Protein AF-A0A438HRT1-F1 (afdb_monomer_lite)

Foldseek 3Di:
DPPDDPPPPPPPDDPVCPVVSVVVVCVVCVVVVNVLVVDPPNDDPPDPDDPPPDD

InterPro domains:
  IPR025314 Domain of unknown function DUF4219 [PF13961] (13-39)

Structure (mmCIF, N/CA/C/O backbone):
data_AF-A0A438HRT1-F1
#
_entry.id   AF-A0A438HRT1-F1
#
loop_
_atom_site.group_PDB
_atom_site.id
_atom_site.type_symbol
_atom_site.label_atom_id
_atom_site.label_alt_id
_atom_site.label_comp_id
_atom_site.label_asym_id
_atom_site.label_entity_id
_atom_site.label_seq_id
_atom_site.pdbx_PDB_ins_code
_atom_site.Cartn_x
_atom_site.Cartn_y
_atom_site.Cartn_z
_atom_site.occupancy
_atom_site.B_iso_or_equiv
_atom_site.auth_seq_id
_atom_site.auth_comp_id
_atom_site.auth_asym_id
_atom_site.auth_atom_id
_atom_site.pdbx_PDB_model_num
ATOM 1 N N . MET A 1 1 ? -20.000 5.123 -24.923 1.00 46.53 1 MET A N 1
ATOM 2 C CA . MET A 1 1 ? -20.170 4.423 -23.635 1.00 46.53 1 MET A CA 1
ATOM 3 C C . MET A 1 1 ? -19.147 3.317 -23.633 1.00 46.53 1 MET A C 1
ATOM 5 O O . MET A 1 1 ? -19.404 2.267 -24.196 1.00 46.53 1 MET A O 1
ATOM 9 N N . GLU A 1 2 ? -17.955 3.603 -23.126 1.00 44.44 2 GLU A N 1
ATOM 10 C CA . GLU A 1 2 ? -16.911 2.587 -22.983 1.00 44.44 2 GLU A CA 1
ATOM 11 C C . GLU A 1 2 ? -16.867 2.230 -21.502 1.00 44.44 2 GLU A C 1
ATOM 13 O O . GLU A 1 2 ? -15.995 2.637 -20.745 1.00 44.44 2 GLU A O 1
ATOM 18 N N . GLU A 1 3 ? -17.931 1.563 -21.063 1.00 48.50 3 GLU A N 1
ATOM 19 C CA . GLU A 1 3 ? -18.022 0.978 -19.733 1.00 48.50 3 GLU A CA 1
ATOM 20 C C . GLU A 1 3 ? -17.375 -0.409 -19.818 1.00 48.50 3 GLU A C 1
ATOM 22 O O . GLU A 1 3 ? -18.039 -1.429 -19.971 1.00 48.50 3 GLU A O 1
ATOM 27 N N . SER A 1 4 ? -16.047 -0.453 -19.900 1.00 54.22 4 SER A N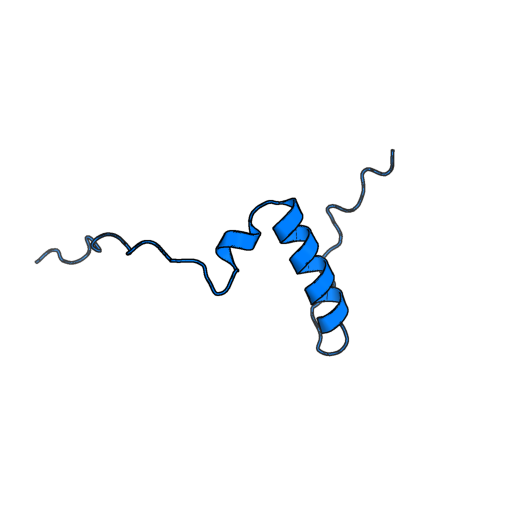 1
ATOM 28 C CA . SER A 1 4 ? -15.291 -1.709 -19.909 1.00 54.22 4 SER A CA 1
ATOM 29 C C . SER A 1 4 ? -13.839 -1.458 -19.542 1.00 54.22 4 SER A C 1
ATOM 31 O O . SER A 1 4 ? -12.967 -1.427 -20.401 1.00 54.22 4 SER A O 1
ATOM 33 N N . SER A 1 5 ? -13.554 -1.314 -18.248 1.00 54.94 5 SER A N 1
ATOM 34 C CA . SER A 1 5 ? -12.240 -1.737 -17.744 1.00 54.94 5 SER A CA 1
ATOM 35 C C . SER A 1 5 ? -12.197 -2.071 -16.251 1.00 54.94 5 SER A C 1
ATOM 37 O O . SER A 1 5 ? -11.104 -2.181 -15.702 1.00 54.94 5 SER A O 1
ATOM 39 N N . LEU A 1 6 ? -13.334 -2.301 -15.579 1.00 52.66 6 LEU A N 1
ATOM 40 C CA . LEU A 1 6 ? -13.305 -2.856 -14.214 1.00 52.66 6 LEU A CA 1
ATOM 41 C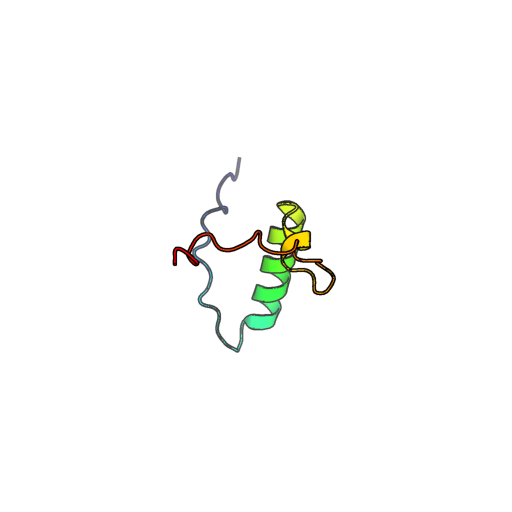 C . LEU A 1 6 ? -12.919 -4.350 -14.194 1.00 52.66 6 LEU A C 1
ATOM 43 O O . LEU A 1 6 ? -12.887 -4.977 -13.142 1.00 52.66 6 LEU A O 1
ATOM 47 N N . THR A 1 7 ? -12.603 -4.928 -15.358 1.00 50.72 7 THR A N 1
ATOM 48 C CA . THR A 1 7 ? -12.109 -6.301 -15.516 1.00 50.72 7 THR A CA 1
ATOM 49 C C . THR A 1 7 ? -10.824 -6.325 -16.347 1.00 50.72 7 THR A C 1
ATOM 51 O O . THR A 1 7 ? -10.663 -7.129 -17.259 1.00 50.72 7 THR A O 1
ATOM 54 N N . VAL A 1 8 ? -9.874 -5.433 -16.048 1.00 58.44 8 VAL A N 1
ATOM 55 C CA . VAL A 1 8 ? -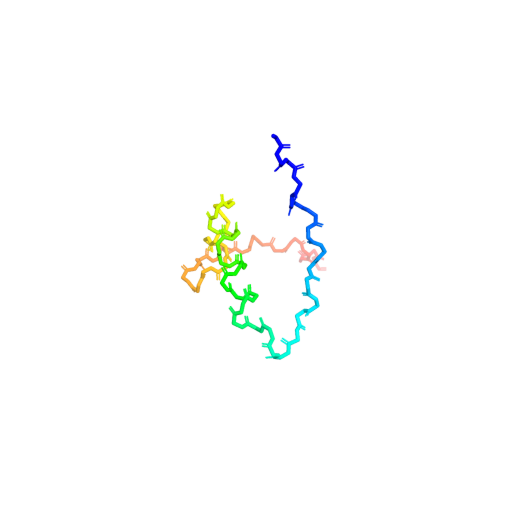8.466 -5.769 -16.289 1.00 58.44 8 VAL A CA 1
ATOM 56 C C . VAL A 1 8 ? -8.142 -6.860 -15.277 1.00 58.44 8 VAL A C 1
ATOM 58 O O . VAL A 1 8 ? -8.096 -6.605 -14.075 1.00 58.44 8 VAL A O 1
ATOM 61 N N . ALA A 1 9 ? -7.991 -8.103 -15.747 1.00 55.16 9 ALA A N 1
ATOM 62 C CA . ALA A 1 9 ? -7.318 -9.117 -14.945 1.00 55.16 9 ALA A CA 1
ATOM 63 C C . ALA A 1 9 ? -6.006 -8.484 -14.457 1.00 55.16 9 ALA A C 1
ATOM 65 O O . ALA A 1 9 ? -5.344 -7.846 -15.285 1.00 55.16 9 ALA A O 1
ATOM 66 N N . PRO A 1 10 ? -5.654 -8.576 -13.160 1.00 57.94 10 PRO A N 1
ATOM 67 C CA . PRO A 1 10 ? -4.431 -7.960 -12.685 1.00 57.94 10 PRO A CA 1
ATOM 68 C C . PRO A 1 10 ? -3.312 -8.485 -13.573 1.00 57.94 10 PRO A C 1
ATOM 70 O O . PRO A 1 10 ? -3.116 -9.701 -13.651 1.00 57.94 10 PRO A O 1
ATOM 73 N N . SER A 1 11 ? -2.633 -7.590 -14.299 1.00 62.62 11 SER A N 1
ATOM 74 C CA . SER A 1 11 ? -1.357 -7.947 -14.905 1.00 62.62 11 SER A CA 1
ATOM 75 C C . SER A 1 11 ? -0.558 -8.608 -13.792 1.00 62.62 11 SER A C 1
ATOM 77 O O . SER A 1 11 ? -0.480 -8.041 -12.698 1.00 62.62 11 SER A O 1
ATOM 79 N N . ILE A 1 12 ? -0.091 -9.837 -14.029 1.00 70.88 12 ILE A N 1
ATOM 80 C CA . ILE A 1 12 ? 0.676 -10.582 -13.031 1.00 70.88 12 ILE A CA 1
ATOM 81 C C . ILE A 1 12 ? 1.781 -9.645 -12.567 1.00 70.88 12 ILE A C 1
ATOM 83 O O . ILE A 1 12 ? 2.564 -9.186 -13.392 1.00 70.88 12 ILE A O 1
ATOM 87 N N . LEU A 1 13 ? 1.781 -9.299 -11.280 1.00 80.12 13 LEU A N 1
ATOM 88 C CA . LEU A 1 13 ? 2.820 -8.456 -10.714 1.00 80.12 13 LEU A CA 1
ATOM 89 C C . LEU A 1 13 ? 4.135 -9.223 -10.841 1.00 80.12 13 LEU A C 1
ATOM 91 O O . LEU A 1 13 ? 4.319 -10.265 -10.212 1.00 80.12 13 LEU A O 1
ATOM 95 N N . ASP A 1 14 ? 5.009 -8.724 -11.701 1.00 78.62 14 ASP A N 1
ATOM 96 C CA . ASP A 1 14 ? 6.374 -9.194 -11.874 1.00 78.62 14 ASP A CA 1
ATOM 97 C C . ASP A 1 14 ? 7.330 -8.055 -11.492 1.00 78.62 14 ASP A C 1
ATOM 99 O O . ASP A 1 14 ? 6.912 -6.920 -11.243 1.00 78.62 14 ASP A O 1
ATOM 103 N N . GLY A 1 15 ? 8.622 -8.365 -11.388 1.00 77.38 15 GLY A N 1
ATOM 104 C CA . GLY A 1 15 ? 9.622 -7.378 -10.979 1.00 77.38 15 GLY A CA 1
ATOM 105 C C . GLY A 1 15 ? 9.794 -6.217 -11.964 1.00 77.38 15 GLY A C 1
ATOM 106 O O . GLY A 1 15 ? 10.179 -5.132 -11.540 1.00 77.38 15 GLY A O 1
ATOM 107 N N . ASP A 1 16 ? 9.480 -6.414 -13.245 1.00 88.25 16 ASP A N 1
ATOM 108 C CA . ASP A 1 16 ? 9.665 -5.403 -14.290 1.00 88.25 16 ASP A CA 1
ATOM 109 C C . ASP A 1 16 ? 8.491 -4.412 -14.350 1.00 88.25 16 ASP A C 1
ATOM 111 O O . ASP A 1 16 ? 8.651 -3.277 -14.802 1.00 88.25 16 ASP A O 1
ATOM 115 N N . ASN A 1 17 ? 7.304 -4.807 -13.876 1.00 86.88 17 ASN A N 1
ATOM 116 C CA . ASN A 1 17 ? 6.096 -3.983 -13.945 1.00 86.88 17 ASN A CA 1
ATOM 117 C C . ASN A 1 17 ? 5.713 -3.258 -12.643 1.00 86.88 17 ASN A C 1
ATOM 119 O O . ASN A 1 17 ? 4.724 -2.516 -12.641 1.00 86.88 17 ASN A O 1
ATOM 123 N N . TYR A 1 18 ? 6.507 -3.406 -11.576 1.00 87.12 18 TYR A N 1
ATOM 124 C CA . TYR A 1 18 ? 6.204 -2.875 -10.243 1.00 87.12 18 TYR A CA 1
ATOM 125 C C . TYR A 1 18 ? 5.845 -1.385 -10.242 1.00 87.12 18 TYR A C 1
ATOM 127 O O . TYR A 1 18 ? 4.823 -1.009 -9.680 1.00 87.12 18 TYR A O 1
ATOM 135 N N . GLU A 1 19 ? 6.619 -0.541 -10.928 1.00 89.50 19 GLU A N 1
ATOM 136 C CA . GLU A 1 19 ? 6.378 0.910 -10.971 1.00 89.50 19 GLU A CA 1
ATOM 137 C C . GLU A 1 19 ? 4.998 1.250 -11.556 1.00 89.50 19 GLU A C 1
ATOM 139 O O . GLU A 1 19 ? 4.240 2.059 -11.020 1.00 89.50 19 GLU A O 1
ATOM 144 N N . THR A 1 20 ? 4.627 0.580 -12.651 1.00 87.94 20 THR A N 1
ATOM 145 C CA . THR A 1 20 ? 3.323 0.790 -13.296 1.00 87.94 20 THR A CA 1
ATOM 146 C C . THR A 1 20 ? 2.189 0.241 -12.435 1.00 87.94 20 THR A C 1
ATOM 148 O O . THR A 1 20 ? 1.118 0.848 -12.355 1.00 87.94 20 THR A O 1
ATOM 151 N N . TRP A 1 21 ? 2.409 -0.907 -11.794 1.00 87.94 21 TRP A N 1
ATOM 152 C CA . TRP A 1 21 ? 1.444 -1.513 -10.888 1.00 87.94 21 TRP A CA 1
ATOM 153 C C . TRP A 1 21 ? 1.201 -0.639 -9.652 1.00 87.94 21 TRP A C 1
ATOM 155 O O . TRP A 1 21 ? 0.044 -0.375 -9.325 1.00 87.94 21 TRP A O 1
ATOM 165 N N . ALA A 1 22 ? 2.266 -0.125 -9.032 1.00 87.69 22 ALA A N 1
ATOM 166 C CA . ALA A 1 22 ? 2.208 0.722 -7.849 1.00 87.69 22 ALA A CA 1
ATOM 167 C C . ALA A 1 22 ? 1.364 1.972 -8.115 1.00 87.69 22 ALA A C 1
ATOM 169 O O . ALA A 1 22 ? 0.395 2.219 -7.403 1.00 87.69 22 ALA A O 1
ATOM 170 N N . VAL A 1 23 ? 1.636 2.699 -9.206 1.00 90.12 23 VAL A N 1
ATOM 171 C CA . VAL A 1 23 ? 0.853 3.891 -9.579 1.00 90.12 23 VAL A CA 1
ATOM 172 C C . VAL A 1 23 ? -0.624 3.551 -9.803 1.00 90.12 23 VAL A C 1
ATOM 174 O O . VAL A 1 23 ? -1.504 4.268 -9.324 1.00 90.12 23 VAL A O 1
ATOM 177 N N . ARG A 1 24 ? -0.925 2.449 -10.506 1.00 88.94 24 ARG A N 1
ATOM 178 C CA . ARG A 1 24 ? -2.315 2.026 -10.749 1.00 88.94 24 ARG A CA 1
ATOM 179 C C . ARG A 1 24 ? -3.041 1.678 -9.456 1.00 88.94 24 ARG A C 1
ATOM 181 O O . ARG A 1 24 ? -4.191 2.087 -9.304 1.00 88.94 24 ARG A O 1
ATOM 188 N N . MET A 1 25 ? -2.389 0.936 -8.562 1.00 87.25 25 MET A N 1
ATOM 189 C CA . MET A 1 25 ? -2.968 0.521 -7.288 1.00 87.25 25 MET A CA 1
ATOM 190 C C . MET A 1 25 ? -3.212 1.728 -6.380 1.00 87.25 25 MET A C 1
ATOM 192 O O . MET A 1 25 ? -4.310 1.865 -5.848 1.00 87.25 25 MET A O 1
ATOM 196 N N . THR A 1 26 ? -2.257 2.658 -6.294 1.00 88.62 26 THR A N 1
ATOM 197 C CA . THR A 1 26 ? -2.417 3.907 -5.538 1.00 88.62 26 THR A CA 1
ATOM 198 C C . THR A 1 26 ? -3.635 4.696 -6.010 1.00 88.62 26 THR A C 1
ATOM 200 O O . THR A 1 26 ? -4.503 5.020 -5.205 1.00 88.62 26 THR A O 1
ATOM 203 N N . VAL A 1 27 ? -3.764 4.939 -7.320 1.00 90.88 27 VAL A N 1
ATOM 204 C CA . VAL A 1 27 ? -4.907 5.690 -7.868 1.00 90.88 27 VAL A CA 1
ATOM 205 C C . VAL A 1 27 ? -6.232 4.957 -7.639 1.00 90.88 27 VAL A C 1
ATOM 207 O O . VAL A 1 27 ? -7.229 5.597 -7.317 1.00 90.88 27 VAL A O 1
ATOM 210 N N . HIS A 1 28 ? -6.262 3.627 -7.775 1.00 89.38 28 HIS A N 1
ATOM 211 C CA . HIS A 1 28 ? -7.476 2.843 -7.520 1.00 89.38 28 HIS A CA 1
ATOM 212 C C . HIS A 1 28 ? -7.928 2.946 -6.062 1.00 89.38 28 HIS A C 1
ATOM 214 O O . HIS A 1 28 ? -9.101 3.201 -5.808 1.00 89.38 28 HIS A O 1
ATOM 220 N N . LEU A 1 29 ? -7.011 2.772 -5.109 1.00 89.94 29 LEU A N 1
ATOM 221 C CA . LEU A 1 29 ? -7.324 2.836 -3.681 1.00 89.94 29 LEU A CA 1
ATOM 222 C C . LEU A 1 29 ? -7.725 4.252 -3.245 1.00 89.94 29 LEU A C 1
ATOM 224 O O . LEU A 1 29 ? -8.636 4.399 -2.435 1.00 89.94 29 LEU A O 1
ATOM 228 N N . GLN A 1 30 ? -7.102 5.285 -3.820 1.00 89.12 30 GLN A N 1
ATOM 229 C CA . GLN A 1 30 ? -7.500 6.680 -3.612 1.00 89.12 30 GLN A CA 1
ATOM 230 C C . GLN A 1 30 ? -8.900 6.965 -4.170 1.00 89.12 30 GLN A C 1
ATOM 232 O O . GLN A 1 30 ? -9.714 7.581 -3.493 1.00 89.12 30 GLN A O 1
ATOM 237 N N . ALA A 1 31 ? -9.212 6.496 -5.382 1.00 92.25 31 ALA A N 1
ATOM 238 C CA . ALA A 1 31 ? -10.527 6.693 -5.996 1.00 92.25 31 ALA A CA 1
ATOM 239 C C . ALA A 1 31 ? -11.651 5.946 -5.259 1.00 92.25 31 ALA A C 1
ATOM 241 O O . ALA A 1 31 ? -12.796 6.394 -5.264 1.00 92.25 31 ALA A O 1
ATOM 242 N N . LEU A 1 32 ? -11.324 4.810 -4.643 1.00 90.00 32 LEU A N 1
ATOM 243 C CA . LEU A 1 32 ? -12.234 4.027 -3.809 1.00 90.00 32 LEU A CA 1
ATOM 244 C C . LEU A 1 32 ? -12.324 4.539 -2.361 1.00 90.00 32 LEU A C 1
ATOM 246 O O . LEU A 1 32 ? -13.092 3.969 -1.592 1.00 90.00 32 LEU A O 1
ATOM 250 N N . ASP A 1 33 ? -11.564 5.578 -1.997 1.00 87.50 33 ASP A N 1
ATOM 251 C CA . ASP A 1 33 ? -11.478 6.130 -0.635 1.00 87.50 33 ASP A CA 1
ATOM 252 C C . ASP A 1 33 ? -11.088 5.081 0.429 1.00 87.50 33 ASP A C 1
ATOM 254 O O . ASP A 1 33 ? -11.515 5.115 1.577 1.00 87.50 33 ASP A O 1
ATOM 258 N N . VAL A 1 34 ? -10.271 4.099 0.032 1.00 88.31 34 VAL A N 1
ATOM 259 C CA . VAL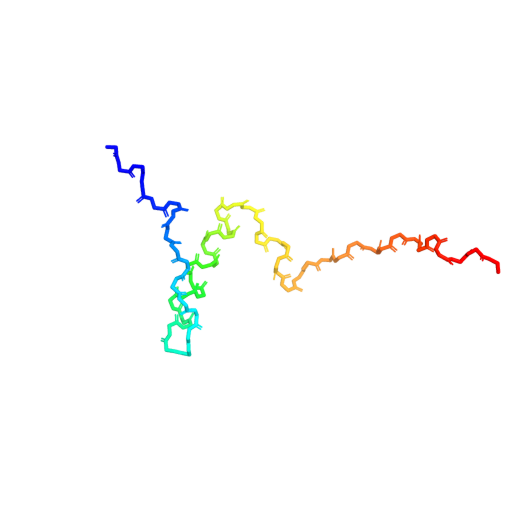 A 1 34 ? -9.759 3.025 0.909 1.00 88.31 34 VAL A CA 1
ATOM 260 C C . VAL A 1 34 ? -8.252 3.124 1.138 1.00 88.31 34 VAL A C 1
ATOM 262 O O . VAL A 1 34 ? -7.666 2.270 1.802 1.00 88.31 34 VAL A O 1
ATOM 265 N N . TRP A 1 35 ? -7.610 4.158 0.587 1.00 87.94 35 TRP A N 1
ATOM 266 C CA . TRP A 1 35 ? -6.181 4.415 0.771 1.00 87.94 35 TRP A CA 1
ATOM 267 C C . TRP A 1 35 ? -5.801 4.576 2.250 1.00 87.94 35 TRP A C 1
ATOM 269 O O . TRP A 1 35 ? -4.733 4.127 2.654 1.00 87.94 35 TRP A O 1
ATOM 279 N N . GLU A 1 36 ? -6.700 5.128 3.069 1.00 84.06 36 GLU A N 1
ATOM 280 C CA . GLU A 1 36 ? -6.480 5.315 4.507 1.00 84.06 36 GLU A CA 1
ATOM 281 C C . GLU A 1 36 ? -6.076 4.007 5.207 1.00 84.06 36 GLU A C 1
ATOM 283 O O . GLU A 1 36 ? -5.173 4.016 6.029 1.00 84.06 36 GLU A O 1
ATOM 288 N N . ALA A 1 37 ? -6.656 2.863 4.828 1.00 83.81 37 ALA A N 1
ATOM 289 C CA . ALA A 1 37 ? -6.366 1.574 5.464 1.00 83.81 37 ALA A CA 1
ATOM 290 C C . ALA A 1 37 ? -4.982 0.989 5.118 1.00 83.81 37 ALA A C 1
ATOM 292 O O . ALA A 1 37 ? -4.527 0.062 5.791 1.00 83.81 37 ALA A O 1
ATOM 293 N N . VAL A 1 38 ? -4.338 1.472 4.050 1.00 82.25 38 VAL A N 1
ATOM 294 C CA . VAL A 1 38 ? -3.001 1.025 3.617 1.00 82.25 38 VAL A CA 1
ATOM 295 C C . VAL A 1 38 ? -1.913 2.057 3.898 1.00 82.25 38 VAL A C 1
ATOM 297 O O . VAL A 1 38 ? -0.733 1.756 3.724 1.00 82.25 38 VAL A O 1
ATOM 300 N N . GLU A 1 39 ? -2.291 3.269 4.303 1.00 83.62 39 GLU A N 1
ATOM 301 C CA . GLU A 1 39 ? -1.345 4.325 4.623 1.00 83.62 39 GLU A CA 1
ATOM 302 C C . GLU A 1 39 ? -0.541 3.959 5.878 1.00 83.62 39 GLU A C 1
ATOM 304 O O . GLU A 1 39 ? -1.076 3.447 6.860 1.00 83.62 39 GLU A O 1
ATOM 309 N N . GLU A 1 40 ? 0.763 4.246 5.865 1.00 76.62 40 GLU A N 1
ATOM 310 C CA . GLU A 1 40 ? 1.669 3.933 6.984 1.00 76.62 40 GLU A CA 1
ATOM 311 C C . GLU A 1 40 ? 1.233 4.585 8.303 1.00 76.62 40 GLU A C 1
ATOM 313 O O . GLU A 1 40 ? 1.588 4.119 9.384 1.00 76.62 40 GLU A O 1
ATOM 318 N N . ASN A 1 41 ? 0.451 5.661 8.208 1.00 79.00 41 ASN A N 1
ATOM 319 C CA . ASN A 1 41 ? -0.034 6.430 9.339 1.00 79.00 41 ASN A CA 1
ATOM 320 C C . ASN A 1 41 ? -1.429 5.988 9.826 1.00 79.00 41 ASN A C 1
ATOM 322 O O . ASN A 1 41 ? -2.033 6.686 10.644 1.00 79.00 41 ASN A O 1
ATOM 326 N N . TYR A 1 42 ? -1.939 4.850 9.342 1.00 80.88 42 TYR A N 1
ATOM 327 C CA . TYR A 1 42 ? -3.200 4.280 9.803 1.00 80.88 42 TYR A CA 1
ATOM 328 C C . TYR A 1 42 ? -3.073 3.714 11.221 1.00 80.88 42 TYR A C 1
ATOM 330 O O . TYR A 1 42 ? -2.384 2.718 11.465 1.00 80.88 42 TYR A O 1
ATOM 338 N N . GLU A 1 43 ? -3.780 4.320 12.174 1.00 81.56 43 GLU A N 1
ATOM 339 C CA . GLU A 1 43 ? -3.914 3.761 13.515 1.00 81.56 43 GLU A CA 1
ATOM 340 C C . GLU A 1 43 ? -4.934 2.620 13.502 1.00 81.56 43 GLU A C 1
ATOM 342 O O . GLU A 1 43 ? -6.143 2.835 13.427 1.00 81.56 43 GLU A O 1
ATOM 347 N N . VAL A 1 44 ? -4.447 1.382 13.612 1.00 80.19 44 VAL A N 1
ATOM 348 C CA . VAL A 1 44 ? -5.322 0.217 13.773 1.00 80.19 44 VAL A CA 1
ATOM 349 C C . VAL A 1 44 ? -5.987 0.289 15.153 1.00 80.19 44 VAL A C 1
ATOM 351 O O . VAL A 1 44 ? -5.276 0.263 16.166 1.00 80.19 44 VAL A O 1
ATOM 354 N N . PRO A 1 45 ? -7.332 0.329 15.239 1.00 81.81 45 PRO A N 1
ATOM 355 C CA . PRO A 1 45 ? -8.017 0.302 16.521 1.00 81.81 45 PRO A CA 1
ATOM 356 C C . PRO A 1 45 ? -7.618 -0.948 17.314 1.00 81.81 45 PRO A C 1
ATOM 358 O O . PRO A 1 45 ? -7.499 -2.031 16.729 1.00 81.81 45 PRO A O 1
ATOM 361 N N . PRO A 1 46 ? -7.431 -0.843 18.642 1.00 82.44 46 PRO A N 1
ATOM 362 C CA . PRO A 1 46 ? -7.086 -1.995 19.455 1.00 82.44 46 PRO A CA 1
ATOM 363 C C . PRO A 1 46 ? -8.142 -3.084 19.266 1.00 82.44 46 PRO A C 1
ATOM 365 O O . PRO A 1 46 ? -9.339 -2.857 19.460 1.00 82.44 46 PRO A O 1
ATOM 368 N N . LEU A 1 47 ? -7.690 -4.276 18.873 1.00 82.75 47 LEU A N 1
ATOM 369 C CA . LEU A 1 47 ? -8.565 -5.432 18.748 1.00 82.75 47 LEU A CA 1
ATOM 370 C C . LEU A 1 47 ? -9.204 -5.697 20.115 1.00 82.75 47 LEU A C 1
ATOM 372 O O . LEU A 1 47 ? -8.511 -5.788 21.131 1.00 82.75 47 LEU A O 1
ATOM 376 N N . GLY A 1 48 ? -10.536 -5.786 20.141 1.00 82.19 48 GLY A N 1
ATOM 377 C CA . GLY A 1 48 ? -11.284 -6.086 21.358 1.00 82.19 48 GLY A CA 1
ATOM 378 C C . GLY A 1 48 ? -10.806 -7.387 22.007 1.00 82.19 48 GLY A C 1
ATOM 379 O O . GLY A 1 48 ? -10.228 -8.254 21.346 1.00 82.19 48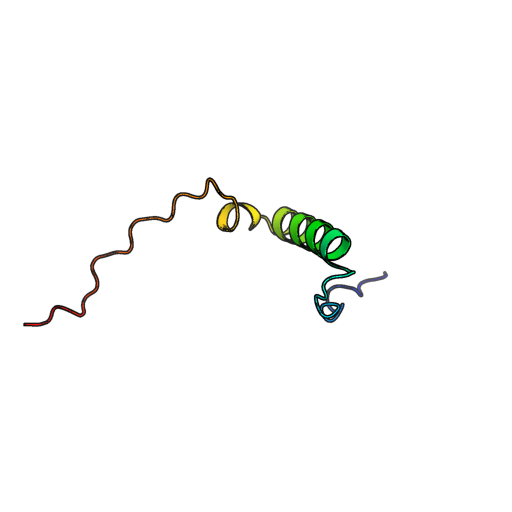 G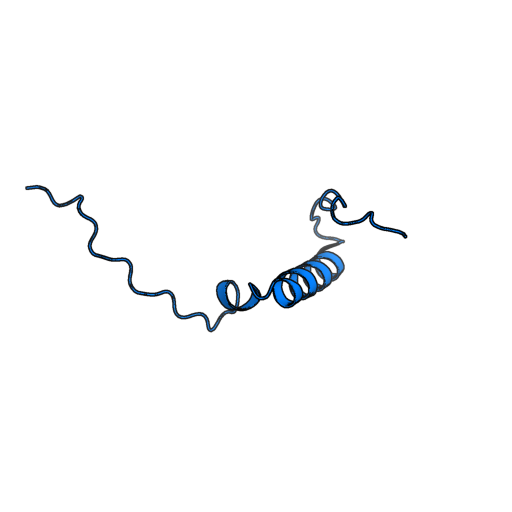LY A O 1
ATOM 380 N N . ALA A 1 49 ? -11.044 -7.523 23.315 1.00 81.69 49 ALA A N 1
ATOM 381 C CA . ALA A 1 49 ? -10.617 -8.694 24.073 1.00 81.69 49 ALA A CA 1
ATOM 382 C C . ALA A 1 49 ? -11.053 -9.989 23.370 1.00 81.69 49 ALA A C 1
ATOM 384 O O . ALA A 1 49 ? -12.233 -10.185 23.073 1.00 81.69 49 ALA A O 1
ATOM 385 N N . ASN A 1 50 ? -10.089 -10.870 23.099 1.00 75.50 50 ASN A N 1
ATOM 386 C CA . ASN A 1 50 ? -10.367 -12.148 22.463 1.00 75.50 50 ASN A CA 1
ATOM 387 C C . ASN A 1 50 ? -11.184 -13.012 23.449 1.00 75.50 50 ASN A C 1
ATOM 389 O O . ASN A 1 50 ? -10.697 -13.277 24.552 1.00 75.50 50 ASN A O 1
ATOM 393 N N . PRO A 1 51 ? -12.401 -13.467 23.097 1.00 71.12 51 PRO A N 1
ATOM 394 C CA . PRO A 1 51 ? -13.266 -14.211 24.018 1.00 71.12 51 PRO A CA 1
ATOM 395 C C . PRO A 1 51 ? -12.747 -15.622 24.345 1.00 71.12 51 PRO A C 1
ATOM 397 O O . PRO A 1 51 ? -13.344 -16.322 25.156 1.00 71.12 51 PRO A O 1
ATOM 400 N N . THR A 1 52 ? -11.631 -16.049 23.745 1.00 68.38 52 THR A N 1
ATOM 401 C CA . THR A 1 52 ? -11.088 -17.412 23.865 1.00 68.38 52 THR A CA 1
ATOM 402 C C . THR A 1 52 ? -10.484 -17.731 25.243 1.00 68.38 52 THR A C 1
ATOM 404 O O . THR A 1 52 ? -10.153 -18.882 25.509 1.00 68.38 52 THR A O 1
ATOM 407 N N . VAL A 1 53 ? -10.408 -16.778 26.180 1.00 65.25 53 VAL A N 1
ATOM 408 C CA . VAL A 1 53 ? -10.097 -17.092 27.588 1.00 65.25 53 VAL A CA 1
ATOM 409 C C . VAL A 1 53 ? -11.378 -17.514 28.330 1.00 65.25 53 VAL A C 1
ATOM 411 O O . VAL A 1 53 ? -11.945 -16.820 29.168 1.00 65.25 53 VAL A O 1
ATOM 414 N N . VAL A 1 54 ? -11.868 -18.706 27.994 1.00 63.16 54 VAL A N 1
ATOM 415 C CA . VAL A 1 54 ? -12.790 -19.459 28.850 1.00 63.16 54 VAL A CA 1
ATOM 416 C C . VAL A 1 54 ? -11.997 -20.540 29.586 1.00 63.16 54 VAL A C 1
ATOM 418 O O . VAL A 1 54 ? -11.744 -21.607 29.048 1.00 63.16 54 VAL A O 1
ATOM 421 N N . LYS A 1 55 ? -11.617 -20.166 30.816 1.00 53.38 55 LYS A N 1
ATOM 422 C CA . LYS A 1 55 ? -11.181 -20.948 31.989 1.00 53.38 55 LYS A CA 1
ATOM 423 C C . LYS A 1 55 ? -10.106 -22.028 31.835 1.00 53.38 55 LYS A C 1
ATOM 425 O O . LYS A 1 55 ? -10.419 -23.144 31.378 1.00 53.38 55 LYS A O 1
#

pLDDT: mean 76.52, std 13.94, range [44.44, 92.25]

Sequence (55 aa):
MEESSLTVAPSILDGDNYETWAVRMTVHLQALDVWEAVEENYEVPPLGANPTVVK

Radius of gyration: 18.04 Å; chains: 1; bounding box: 30×28×56 Å

Organism: Vitis vinifera (NCBI:txid29760)

Secondary structure (DSSP, 8-state):
-----TT-PPPP--TTTHHHHHHHHHHHHHHTT-GGGGSTT--PPPPPPPTT---